Protein AF-A0AAE2D9U2-F1 (afdb_monomer)

Nearest PDB structures (foldseek):
  8xzv-assembly1_B  TM=1.756E-01  e=3.161E+00  Spinacia oleracea
  8ras-assembly1_C  TM=1.850E-01  e=8.971E+00  Sinapis alba

Secondary structure (DSSP, 8-state):
---TTT-HHHHHHHHHHHHSPPPTT-S---HHHHHHHHHHHHHHHHHH-TTS-SS-HHHHHHHHHHHHHHS---HHHHHHHHHHHHHHHHTTSTT-HHHHHHTTPPPPP-PPPPHHHHHHHHHHHHS--SSEEEEEETTTTEEEEEE------

Mean predicted aligned error: 10.54 Å

InterPro domains:
  IPR000718 Peptidase M13 [PS51885] (1-153)
  IPR000718 Peptidase M13 [PTHR11733] (2-88)
  IPR008753 Peptidase M13, N-terminal domain [PF05649] (5-138)
  IPR024079 Metallopeptidase, catalytic domain superfamily [G3DSA:3.40.390.10] (2-29)
  IPR042089 Peptidase M13, domain 2 [G3DSA:1.10.1380.10] (30-137)

Foldseek 3Di:
DDDCVVPVCCVVCVVVCVVDPDDPVDPDDDPVVVVVVVVVVVVCVLLVDPVPDPPDPVSVVVNVVVCVVPPDDPPVVVVVVVLVVCCVQPVVDPPDVPSCVVVVPDNDDDDDDDPCVRQVVCCVVPVDGPFWHWDQDPVVRDTDIGGPPPPPD

Solvent-accessible surface area (backbone atoms only — not comparable to full-atom values): 9669 Å² total; per-residue (Å²): 139,65,55,54,93,83,38,49,63,55,46,75,41,42,66,56,52,71,76,56,68,77,52,98,89,42,96,74,86,49,76,65,53,54,53,49,50,55,52,49,53,54,50,49,52,59,55,69,39,82,83,59,54,90,86,40,69,67,58,41,52,52,28,54,53,51,48,68,72,69,56,86,68,56,72,65,59,52,50,52,52,52,49,51,51,51,41,73,68,46,61,90,47,87,84,52,64,73,56,38,65,75,68,73,51,78,82,76,73,96,65,87,84,55,71,64,76,44,45,49,58,42,27,72,76,68,75,48,46,92,63,35,47,81,42,78,40,78,88,81,70,44,77,48,76,43,74,56,82,79,78,82,124

Radius of gyration: 24.6 Å; Cα contacts (8 Å, |Δi|>4): 73; chains: 1; bounding box: 63×38×59 Å

Structure (mmCIF, N/CA/C/O backbone):
data_AF-A0AAE2D9U2-F1
#
_entry.id   AF-A0AAE2D9U2-F1
#
loop_
_atom_site.group_PDB
_atom_site.id
_atom_site.type_symbol
_atom_site.label_atom_id
_atom_site.label_alt_id
_atom_site.label_comp_id
_atom_site.label_asym_id
_atom_site.label_entity_id
_atom_site.label_seq_id
_atom_site.pdbx_PDB_ins_code
_atom_site.Cartn_x
_atom_site.Cartn_y
_atom_site.Cartn_z
_atom_site.occupancy
_atom_site.B_iso_or_equiv
_atom_site.auth_seq_id
_atom_site.auth_comp_id
_atom_site.auth_asym_id
_atom_site.auth_atom_id
_atom_site.pdbx_PDB_model_num
ATOM 1 N N . ASP A 1 1 ? -29.673 10.176 24.567 1.00 75.31 1 ASP A N 1
ATOM 2 C CA . ASP A 1 1 ? -30.112 8.949 23.885 1.00 75.31 1 ASP A CA 1
ATOM 3 C C . ASP A 1 1 ? -30.732 9.258 22.545 1.00 75.31 1 ASP A C 1
ATOM 5 O O . ASP A 1 1 ? -31.575 10.142 22.453 1.00 75.31 1 ASP A O 1
ATOM 9 N N . ILE A 1 2 ? -30.246 8.564 21.519 1.00 88.94 2 ILE A N 1
ATOM 10 C CA . ILE A 1 2 ? -30.790 8.571 20.158 1.00 88.94 2 ILE A C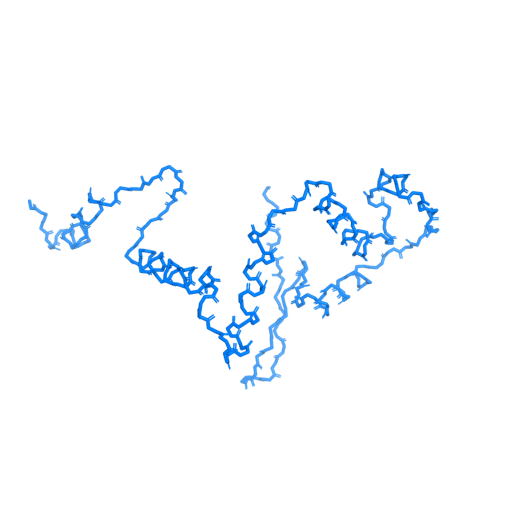A 1
ATOM 11 C C . ILE A 1 2 ? -31.699 7.346 20.053 1.00 88.94 2 ILE A C 1
ATOM 13 O O . ILE A 1 2 ? -31.318 6.273 20.503 1.00 88.94 2 ILE A O 1
ATOM 17 N N . ASP A 1 3 ? -32.904 7.492 19.510 1.00 95.06 3 ASP A N 1
ATOM 18 C CA . ASP A 1 3 ? -33.812 6.359 19.307 1.00 95.06 3 ASP A CA 1
ATOM 19 C C . ASP A 1 3 ? -33.382 5.540 18.079 1.00 95.06 3 ASP A C 1
ATOM 21 O O . ASP A 1 3 ? -33.303 6.069 16.966 1.00 95.06 3 ASP A O 1
ATOM 25 N N . ALA A 1 4 ? -33.153 4.240 18.277 1.00 95.81 4 ALA A N 1
ATOM 26 C CA . ALA A 1 4 ? -32.776 3.293 17.231 1.00 95.81 4 ALA A CA 1
ATOM 27 C C . ALA A 1 4 ? -33.810 3.190 16.095 1.00 95.81 4 ALA A C 1
ATOM 29 O O . ALA A 1 4 ? -33.437 2.873 14.967 1.00 95.81 4 ALA A O 1
ATOM 30 N N . CYS A 1 5 ? -35.092 3.459 16.372 1.00 97.06 5 CYS A N 1
ATOM 31 C CA . CYS A 1 5 ? -36.151 3.446 15.358 1.00 97.06 5 CYS A CA 1
ATOM 32 C C . CYS A 1 5 ? -36.079 4.655 14.414 1.00 97.06 5 CYS A C 1
ATOM 34 O O . CYS A 1 5 ? -36.597 4.584 13.301 1.00 97.06 5 CYS A O 1
ATOM 36 N N . ASN A 1 6 ? -35.440 5.747 14.850 1.00 96.75 6 ASN A N 1
ATOM 37 C CA . ASN A 1 6 ? -35.299 6.981 14.077 1.00 96.75 6 ASN A CA 1
ATOM 38 C C . ASN A 1 6 ? -33.935 7.072 13.380 1.00 96.75 6 ASN A C 1
ATOM 40 O O . ASN A 1 6 ? -33.873 7.477 12.223 1.00 96.75 6 ASN A O 1
ATOM 44 N N . ASP A 1 7 ? -32.851 6.683 14.060 1.00 96.81 7 ASP A N 1
ATOM 45 C CA . ASP A 1 7 ? -31.502 6.646 13.484 1.00 96.81 7 ASP A CA 1
ATOM 46 C C . ASP A 1 7 ? -30.689 5.494 14.088 1.00 96.81 7 ASP A C 1
ATOM 48 O O . ASP A 1 7 ? -29.970 5.635 15.083 1.00 96.81 7 ASP A O 1
ATOM 52 N N . PHE A 1 8 ? -30.815 4.321 13.465 1.00 97.38 8 PHE A N 1
ATOM 53 C CA . PHE A 1 8 ? -30.103 3.121 13.896 1.00 97.38 8 PHE A CA 1
ATOM 54 C C . PHE A 1 8 ? -28.578 3.285 13.823 1.00 97.38 8 PHE A C 1
ATOM 56 O O . PHE A 1 8 ? -27.862 2.741 14.663 1.00 97.38 8 PHE A O 1
ATOM 63 N N . TYR A 1 9 ? -28.069 4.050 12.850 1.00 95.81 9 TYR A N 1
ATOM 64 C CA . TYR A 1 9 ? -26.632 4.252 12.689 1.00 95.81 9 TYR A CA 1
ATOM 65 C C . TYR A 1 9 ? -26.063 5.074 13.843 1.00 95.81 9 TYR A C 1
ATOM 67 O O . TYR A 1 9 ? -25.111 4.641 14.489 1.00 95.81 9 TYR A O 1
ATOM 75 N N . LYS A 1 10 ? -26.663 6.223 14.170 1.00 96.06 10 LYS A N 1
ATOM 76 C CA . LYS A 1 10 ? -26.193 7.039 15.297 1.00 96.06 10 LYS A CA 1
ATOM 77 C C . LYS A 1 10 ? -26.454 6.377 16.648 1.00 96.06 10 LYS A C 1
ATOM 79 O O . LYS A 1 10 ? -25.638 6.550 17.551 1.00 96.06 10 LYS A O 1
ATOM 84 N N . PHE A 1 11 ? -27.512 5.575 16.778 1.00 96.62 11 PHE A N 1
ATOM 85 C CA . PHE A 1 11 ? -27.715 4.729 17.956 1.00 96.62 11 PHE A CA 1
ATOM 86 C C . PHE A 1 11 ? -26.575 3.715 18.148 1.00 96.62 11 PHE A C 1
ATOM 88 O O . PHE A 1 11 ? -26.043 3.595 19.249 1.00 96.62 11 PHE A O 1
ATOM 95 N N . ALA A 1 12 ? -26.178 3.003 17.090 1.00 95.88 12 ALA A N 1
ATOM 96 C CA . ALA A 1 12 ? -25.167 1.949 17.175 1.00 95.88 12 ALA A CA 1
ATOM 97 C C . ALA A 1 12 ? -23.717 2.475 17.173 1.00 95.88 12 ALA A C 1
ATOM 99 O O . ALA A 1 12 ? -22.854 1.906 17.841 1.00 95.88 12 ALA A O 1
ATOM 100 N N . CYS A 1 13 ? -23.433 3.541 16.421 1.00 95.00 13 CYS A N 1
ATOM 101 C CA . CYS A 1 13 ? -22.073 3.998 16.110 1.00 95.00 13 CYS A CA 1
ATOM 102 C C . CYS A 1 13 ? -21.753 5.409 16.619 1.00 95.00 13 CYS A C 1
ATOM 104 O O . CYS A 1 13 ? -20.580 5.778 16.644 1.00 95.00 13 CYS A O 1
ATOM 106 N N . GLY A 1 14 ? -22.747 6.198 17.039 1.00 93.88 14 GLY A N 1
ATOM 107 C CA . GLY A 1 14 ? -22.547 7.615 17.368 1.00 93.88 14 GLY A CA 1
ATOM 108 C C . GLY A 1 14 ? -21.543 7.849 18.500 1.00 93.88 14 GLY A C 1
ATOM 109 O O . GLY A 1 14 ? -20.766 8.800 18.459 1.00 93.88 14 GLY A O 1
ATOM 110 N N . GLU A 1 15 ? -21.492 6.949 19.484 1.00 94.25 15 GLU A N 1
ATOM 111 C CA . GLU A 1 15 ? -20.481 7.017 20.545 1.00 94.25 15 GLU A CA 1
ATOM 112 C C . GLU A 1 15 ? -19.076 6.683 20.022 1.00 94.25 15 GLU A C 1
ATOM 114 O O . GLU A 1 15 ? -18.107 7.326 20.420 1.00 94.25 15 GLU A O 1
ATOM 119 N N . TRP A 1 16 ? -18.950 5.727 19.097 1.00 94.25 16 TRP A N 1
ATOM 120 C CA . TRP A 1 16 ? -17.658 5.398 18.496 1.00 94.25 16 TRP A CA 1
ATOM 121 C C . TRP A 1 16 ? -17.114 6.578 17.685 1.00 94.25 16 TRP A C 1
ATOM 123 O O . TRP A 1 16 ? -15.955 6.933 17.866 1.00 94.25 16 TRP A O 1
ATOM 133 N N . GLU A 1 17 ? -17.940 7.247 16.877 1.00 92.69 17 GLU A N 1
ATOM 134 C CA . GLU A 1 17 ? -17.524 8.458 16.148 1.00 92.69 17 GLU A CA 1
ATOM 135 C C . GLU A 1 17 ? -17.028 9.555 17.102 1.00 92.69 17 GLU A C 1
ATOM 137 O O . GLU A 1 17 ? -16.008 10.193 16.852 1.00 92.69 17 GLU A O 1
ATOM 142 N N . ARG A 1 18 ? -17.718 9.752 18.233 1.00 92.50 18 ARG A N 1
ATOM 143 C CA . ARG A 1 18 ? -17.347 10.762 19.233 1.00 92.50 18 ARG A CA 1
ATOM 144 C C . ARG A 1 18 ? -16.005 10.461 19.909 1.00 92.50 18 ARG A C 1
ATOM 146 O O . ARG A 1 18 ? -15.293 11.386 20.291 1.00 92.50 18 ARG A O 1
ATOM 153 N N . GLN A 1 19 ? -15.684 9.183 20.094 1.00 94.31 19 GLN A N 1
ATOM 154 C CA . GLN A 1 19 ? -14.440 8.722 20.722 1.00 94.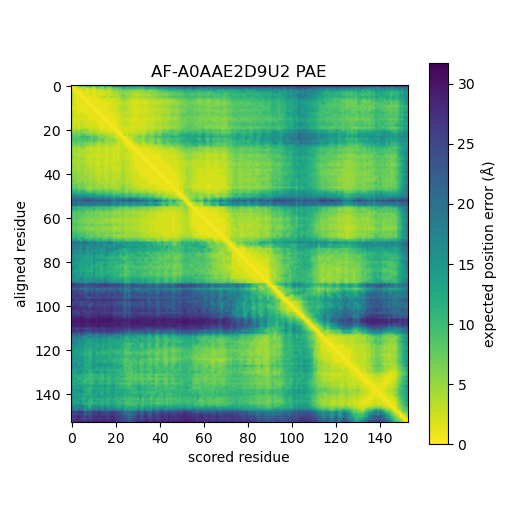31 19 GLN A CA 1
ATOM 155 C C . GLN A 1 19 ? -13.278 8.594 19.730 1.00 94.31 19 GLN A C 1
ATOM 157 O O . GLN A 1 19 ? -12.127 8.518 20.151 1.00 94.31 19 GLN A O 1
ATOM 162 N N . ASN A 1 20 ? -13.565 8.574 18.427 1.00 92.56 20 ASN A N 1
ATOM 163 C CA . ASN A 1 20 ? -12.583 8.384 17.363 1.00 92.56 20 ASN A CA 1
ATOM 164 C C . ASN A 1 20 ? -12.686 9.522 16.330 1.00 92.56 20 ASN A C 1
ATOM 166 O O . ASN A 1 20 ? -13.051 9.271 15.179 1.00 92.56 20 ASN A O 1
ATOM 170 N N . PRO A 1 21 ? -12.406 10.779 16.725 1.00 91.38 21 PRO A N 1
ATOM 171 C CA . PRO A 1 21 ? -12.416 11.899 15.792 1.00 91.38 21 PRO A CA 1
ATOM 172 C C . PRO A 1 21 ? -11.355 11.707 14.698 1.00 91.38 21 PRO A C 1
ATOM 174 O O . PRO A 1 21 ? -10.246 11.246 14.977 1.00 91.38 21 PRO A O 1
ATOM 177 N N . LEU A 1 22 ? -11.689 12.086 13.461 1.00 91.44 22 LEU A N 1
ATOM 178 C CA . LEU A 1 22 ? -10.735 12.094 12.350 1.00 91.44 22 LEU A CA 1
ATOM 179 C C . LEU A 1 22 ? -9.609 13.093 12.635 1.00 91.44 22 LEU A C 1
ATOM 181 O O . LEU A 1 22 ? -9.869 14.213 13.079 1.00 91.44 22 LEU A O 1
ATOM 185 N N . SER A 1 23 ? -8.368 12.684 12.380 1.00 87.12 23 SER A N 1
ATOM 186 C CA . SER A 1 23 ? -7.228 13.599 12.357 1.00 87.12 23 SER A CA 1
ATOM 187 C C . SER A 1 23 ? -7.146 14.316 11.008 1.00 87.12 23 SER A C 1
ATOM 189 O O . SER A 1 23 ? -7.690 13.841 10.014 1.00 87.12 23 SER A O 1
ATOM 191 N N . ASP A 1 24 ? -6.397 15.419 10.948 1.00 88.19 24 ASP A N 1
ATOM 192 C CA . ASP A 1 24 ? -6.172 16.169 9.700 1.00 88.19 24 ASP A CA 1
ATOM 193 C C . ASP A 1 24 ? -5.479 15.333 8.602 1.00 88.19 24 ASP A C 1
ATOM 195 O O . ASP A 1 24 ? -5.518 15.684 7.425 1.00 88.19 24 ASP A O 1
ATOM 199 N N . GLU A 1 25 ? -4.840 14.223 8.979 1.00 87.31 25 GLU A N 1
ATOM 200 C CA . GLU A 1 25 ? -4.131 13.314 8.072 1.00 87.31 25 GLU A CA 1
ATOM 201 C C . GLU A 1 25 ? -5.027 12.198 7.508 1.00 87.31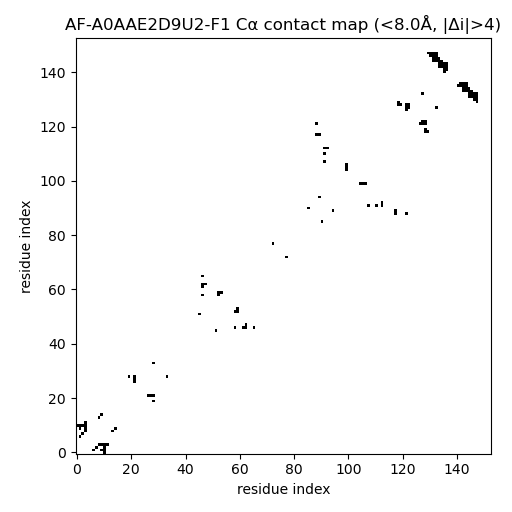 25 GLU A C 1
ATOM 203 O O . GLU A 1 25 ? -4.594 11.456 6.625 1.00 87.31 25 GLU A O 1
ATOM 208 N N . MET A 1 26 ? -6.254 12.041 8.018 1.00 85.44 26 MET A N 1
ATOM 209 C CA . MET A 1 26 ? -7.146 10.932 7.675 1.00 85.44 26 MET A CA 1
ATOM 210 C C . MET A 1 26 ? -8.461 11.428 7.076 1.00 85.44 26 MET A C 1
ATOM 212 O O . MET A 1 26 ? -9.253 12.098 7.731 1.00 85.44 26 MET A O 1
ATOM 216 N N . GLU A 1 27 ? -8.745 11.015 5.840 1.00 88.44 27 GLU A N 1
ATOM 217 C CA . GLU A 1 27 ? -10.007 11.347 5.162 1.00 88.44 27 GLU A CA 1
ATOM 218 C C . GLU A 1 27 ? -11.203 10.538 5.693 1.00 88.44 27 GLU A C 1
ATOM 220 O O . GLU A 1 27 ? -12.346 10.988 5.630 1.00 88.44 27 GLU A O 1
ATOM 225 N N . SER A 1 28 ? -10.960 9.333 6.218 1.00 90.62 28 SER A N 1
ATOM 226 C CA . SER A 1 28 ? -11.986 8.482 6.821 1.00 90.62 28 SER A CA 1
ATOM 227 C C . SER A 1 28 ? -11.371 7.514 7.828 1.00 90.62 28 SER A C 1
ATOM 229 O O . SER A 1 28 ? -10.186 7.192 7.741 1.00 90.62 28 SER A O 1
ATOM 231 N N . LEU A 1 29 ? -12.186 7.055 8.778 1.00 91.31 29 LEU A N 1
ATOM 232 C CA . LEU A 1 29 ? -11.799 6.066 9.773 1.00 91.31 29 LEU A CA 1
ATOM 233 C C . LEU A 1 29 ? -12.992 5.164 10.061 1.00 91.31 29 LEU A C 1
ATOM 235 O O . LEU A 1 29 ? -14.076 5.625 10.418 1.00 91.31 29 LEU A O 1
ATOM 239 N N . THR A 1 30 ? -12.771 3.865 9.937 1.00 91.81 30 THR A N 1
ATOM 240 C CA . THR A 1 30 ? -13.725 2.817 10.282 1.00 91.81 30 THR A CA 1
ATOM 241 C C . THR A 1 30 ? -13.112 1.859 11.299 1.00 91.81 30 THR A C 1
ATOM 243 O O . THR A 1 30 ? -11.903 1.836 11.537 1.00 91.81 30 THR A O 1
ATOM 246 N N . THR A 1 31 ? -13.937 0.992 11.884 1.00 92.12 31 THR A N 1
ATOM 247 C CA . THR A 1 31 ? -13.438 -0.091 12.743 1.00 92.12 31 THR A CA 1
ATOM 248 C C . THR A 1 31 ? -12.518 -1.056 11.981 1.00 92.12 31 THR A C 1
ATOM 250 O O . THR A 1 31 ? -11.589 -1.606 12.569 1.00 92.12 31 THR A O 1
ATOM 253 N N . LEU A 1 32 ? -12.736 -1.253 10.673 1.00 94.25 32 LEU A N 1
ATOM 254 C CA . LEU A 1 32 ? -11.864 -2.093 9.846 1.00 94.25 32 LEU A CA 1
ATOM 255 C C . LEU A 1 32 ? -10.488 -1.454 9.651 1.00 94.25 32 LEU A C 1
ATOM 257 O O . LEU A 1 32 ? -9.487 -2.166 9.706 1.00 94.25 32 LEU A O 1
ATOM 261 N N . ASP A 1 33 ? -10.426 -0.129 9.513 1.00 92.88 33 ASP A N 1
ATOM 262 C CA . ASP A 1 33 ? -9.154 0.593 9.425 1.00 92.88 33 ASP A CA 1
ATOM 263 C C . ASP A 1 33 ? -8.351 0.442 10.719 1.00 92.88 33 ASP A C 1
ATOM 265 O O . ASP A 1 33 ? -7.168 0.116 10.672 1.00 92.88 33 ASP A O 1
ATOM 269 N N . GLN A 1 34 ? -8.998 0.560 11.885 1.00 92.06 34 GLN A N 1
ATOM 270 C CA . GLN A 1 34 ? -8.340 0.329 13.179 1.00 92.06 34 GLN A CA 1
ATOM 271 C C . GLN A 1 34 ? -7.780 -1.094 13.300 1.00 92.06 34 GLN A C 1
ATOM 273 O O . GLN A 1 34 ? -6.656 -1.294 13.765 1.00 92.06 34 GLN A O 1
ATOM 278 N N . ILE A 1 35 ? -8.538 -2.098 12.850 1.00 95.44 35 ILE A N 1
ATOM 279 C CA . ILE A 1 35 ? -8.066 -3.487 12.810 1.00 95.44 35 ILE A CA 1
ATOM 280 C C . ILE A 1 35 ? -6.854 -3.606 11.878 1.00 95.44 35 ILE A C 1
ATOM 282 O O . ILE A 1 35 ? -5.850 -4.209 12.259 1.00 95.44 35 ILE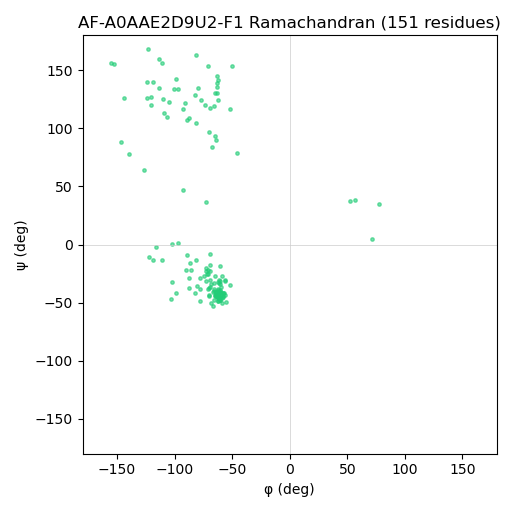 A O 1
ATOM 286 N N . GLN A 1 36 ? -6.912 -3.005 10.689 1.00 95.62 36 GLN A N 1
ATOM 287 C CA . GLN A 1 36 ? -5.811 -3.021 9.729 1.00 95.62 36 GLN A CA 1
ATOM 288 C C . GLN A 1 36 ? -4.555 -2.338 10.286 1.00 95.62 36 GLN A C 1
ATOM 290 O O . GLN A 1 36 ? -3.456 -2.862 10.113 1.00 95.62 36 GLN A O 1
ATOM 295 N N . MET A 1 37 ? -4.700 -1.212 10.990 1.00 93.50 37 MET A N 1
ATOM 296 C CA . MET A 1 37 ? -3.596 -0.519 11.661 1.00 93.50 37 MET A CA 1
ATOM 297 C C . MET A 1 37 ? -2.932 -1.420 12.705 1.00 93.50 37 MET A C 1
ATOM 299 O O . MET A 1 37 ? -1.718 -1.604 12.663 1.00 93.50 37 MET A O 1
ATOM 303 N N . ASN A 1 38 ? -3.719 -2.073 13.564 1.00 95.88 38 ASN A N 1
ATOM 304 C CA . ASN A 1 38 ? -3.199 -2.999 14.576 1.00 95.88 38 ASN A CA 1
ATOM 305 C C . ASN A 1 38 ? -2.469 -4.201 13.952 1.00 95.88 38 ASN A C 1
ATOM 307 O O . ASN A 1 38 ? -1.411 -4.619 14.429 1.00 95.88 38 ASN A O 1
ATOM 311 N N . ILE A 1 39 ? -3.012 -4.754 12.863 1.00 97.31 39 ILE A N 1
ATOM 312 C CA . ILE A 1 39 ? -2.376 -5.837 12.102 1.00 97.31 39 ILE A CA 1
ATOM 313 C C . ILE A 1 39 ? -1.052 -5.359 11.492 1.00 97.31 39 ILE A C 1
ATOM 315 O O . ILE A 1 39 ? -0.037 -6.052 11.592 1.00 97.31 39 ILE A O 1
ATOM 319 N N . ASN A 1 40 ? -1.039 -4.167 10.894 1.00 95.88 40 ASN A N 1
ATOM 320 C CA . ASN A 1 40 ? 0.165 -3.578 10.315 1.00 95.88 40 ASN A CA 1
ATOM 321 C C . ASN A 1 40 ? 1.241 -3.365 11.383 1.00 95.88 40 ASN A C 1
ATOM 323 O O . ASN A 1 40 ? 2.384 -3.761 11.170 1.00 95.88 40 ASN A O 1
ATOM 327 N N . GLU A 1 41 ? 0.892 -2.815 12.547 1.00 96.12 41 GLU A N 1
ATOM 328 C CA . GLU A 1 41 ? 1.827 -2.651 13.665 1.00 96.12 41 GLU A CA 1
ATOM 329 C C . GLU A 1 41 ? 2.430 -3.981 14.121 1.00 96.12 41 GLU A C 1
ATOM 331 O O . GLU A 1 41 ? 3.630 -4.067 14.394 1.00 96.12 41 GLU A O 1
ATOM 336 N N . TYR A 1 42 ? 1.613 -5.032 14.193 1.00 95.06 42 TYR A N 1
ATOM 337 C CA . TYR A 1 42 ? 2.085 -6.367 14.538 1.00 95.06 42 TYR A CA 1
ATOM 338 C C . TYR A 1 42 ? 3.103 -6.893 13.515 1.00 95.06 42 TYR A C 1
ATOM 340 O O . TYR A 1 42 ? 4.186 -7.342 13.896 1.00 95.06 42 TYR A O 1
ATOM 348 N N . PHE A 1 43 ? 2.813 -6.774 12.216 1.00 93.69 43 PHE A N 1
ATOM 349 C CA . PHE A 1 43 ? 3.760 -7.170 11.172 1.00 93.69 43 PHE A CA 1
ATOM 350 C C . PHE A 1 43 ? 5.032 -6.323 11.179 1.00 93.69 43 PHE A C 1
ATOM 352 O O . PHE A 1 43 ? 6.124 -6.872 11.046 1.00 93.69 43 PHE A O 1
ATOM 359 N N . LEU A 1 44 ? 4.924 -5.009 11.388 1.00 93.69 44 LEU A N 1
ATOM 360 C CA . LEU A 1 44 ? 6.081 -4.118 11.477 1.00 93.69 44 LEU A CA 1
ATOM 361 C C . LEU A 1 44 ? 7.010 -4.508 12.630 1.00 93.69 44 LEU A C 1
ATOM 363 O O . LEU A 1 44 ? 8.230 -4.493 12.449 1.00 93.69 44 LEU A O 1
ATOM 367 N N . LYS A 1 45 ? 6.461 -4.920 13.781 1.00 92.50 45 LYS A N 1
ATOM 368 C CA . LYS A 1 45 ? 7.249 -5.449 14.908 1.00 92.50 45 LYS A CA 1
ATOM 369 C C . LYS A 1 45 ? 8.028 -6.702 14.505 1.00 92.50 45 LYS A C 1
ATOM 371 O O . LYS A 1 45 ? 9.228 -6.767 14.746 1.00 92.50 45 LYS A O 1
ATOM 376 N N . ILE A 1 46 ? 7.386 -7.652 13.823 1.00 92.19 46 ILE A N 1
ATOM 377 C CA . ILE A 1 46 ? 8.046 -8.880 13.342 1.00 92.19 46 ILE A CA 1
ATOM 378 C C . ILE A 1 46 ? 9.138 -8.568 12.309 1.00 92.19 46 ILE A C 1
ATOM 380 O O . ILE A 1 46 ? 10.218 -9.162 12.340 1.00 92.19 46 ILE A O 1
ATOM 384 N N . LEU A 1 47 ? 8.864 -7.658 11.371 1.00 92.81 47 LEU A N 1
ATOM 385 C CA . LEU A 1 47 ? 9.784 -7.322 10.282 1.00 92.81 47 LEU A CA 1
ATOM 386 C C . LEU A 1 47 ? 10.994 -6.506 10.759 1.00 92.81 47 LEU A C 1
ATOM 388 O O . LEU A 1 47 ? 12.076 -6.644 10.189 1.00 92.81 47 LEU A O 1
ATOM 392 N N . SER A 1 48 ? 10.820 -5.685 11.797 1.00 89.38 48 SER A N 1
ATOM 393 C CA . SER A 1 48 ? 11.878 -4.822 12.344 1.00 89.38 48 SER A CA 1
ATOM 394 C C . SER A 1 48 ? 12.771 -5.528 13.367 1.00 89.38 48 SER A C 1
ATOM 396 O O . SER A 1 48 ? 13.892 -5.085 13.600 1.00 89.38 48 SER A O 1
ATOM 398 N N . ASP A 1 49 ? 12.295 -6.609 13.985 1.00 87.75 49 ASP A N 1
ATOM 399 C CA . ASP A 1 49 ? 13.041 -7.343 15.005 1.00 87.75 49 ASP A CA 1
ATOM 400 C C . ASP A 1 49 ? 13.946 -8.419 14.380 1.00 87.75 49 ASP A C 1
ATOM 402 O O . ASP A 1 49 ? 13.484 -9.457 13.900 1.00 87.75 49 ASP A O 1
ATOM 406 N N . ASP A 1 50 ? 15.260 -8.191 14.422 1.00 80.19 50 ASP A N 1
ATOM 407 C CA . ASP A 1 50 ? 16.291 -9.087 13.883 1.00 80.19 50 ASP A CA 1
ATOM 408 C C . ASP A 1 50 ? 16.459 -10.414 14.650 1.00 80.19 50 ASP A C 1
ATOM 410 O O . ASP A 1 50 ? 17.161 -11.307 14.173 1.00 80.19 50 ASP A O 1
ATOM 414 N N . SER A 1 51 ? 15.808 -10.584 15.806 1.00 80.38 51 SER A N 1
ATOM 415 C CA . SER A 1 51 ? 15.841 -11.833 16.579 1.00 80.38 51 SER A CA 1
ATOM 416 C C . SER A 1 51 ? 14.926 -12.926 16.011 1.00 80.38 51 SER A C 1
ATOM 418 O O . SER A 1 51 ? 15.236 -14.115 16.129 1.00 80.38 51 SER A O 1
ATOM 420 N N . TYR A 1 52 ? 13.836 -12.545 15.337 1.00 68.62 52 TYR A N 1
ATOM 421 C CA . TYR A 1 52 ? 12.986 -13.479 14.597 1.00 68.62 52 TYR A CA 1
ATOM 422 C C . TYR A 1 52 ? 13.709 -13.975 13.333 1.00 68.62 52 TYR A C 1
ATOM 424 O O . TYR A 1 52 ? 14.507 -13.245 12.754 1.00 68.62 52 TYR A O 1
ATOM 432 N N . SER A 1 53 ? 13.361 -15.168 12.836 1.00 64.94 53 SER A N 1
ATOM 433 C CA . SER A 1 53 ? 13.688 -15.650 11.477 1.00 64.94 53 SER A CA 1
ATOM 434 C C . SER A 1 53 ? 15.111 -16.155 11.183 1.00 64.94 53 SER A C 1
ATOM 436 O O . SER A 1 53 ? 15.575 -16.004 10.050 1.00 64.94 53 SER A O 1
ATOM 438 N N . LYS A 1 54 ? 15.809 -16.809 12.121 1.00 65.94 54 LYS A N 1
ATOM 439 C CA . LYS A 1 54 ? 17.048 -17.529 11.745 1.00 65.94 54 LYS A CA 1
ATOM 440 C C . LYS A 1 54 ? 16.791 -18.672 10.748 1.00 65.94 54 LYS A C 1
ATOM 442 O O . LYS A 1 54 ? 17.601 -18.851 9.844 1.00 65.94 54 LYS A O 1
ATOM 447 N N . ASP A 1 55 ? 15.626 -19.323 10.827 1.00 77.56 55 ASP A N 1
ATOM 448 C CA . ASP A 1 55 ? 15.353 -20.563 10.079 1.00 77.56 55 ASP A CA 1
ATOM 449 C C . ASP A 1 55 ? 14.214 -20.470 9.033 1.00 77.56 55 ASP A C 1
ATOM 451 O O . ASP A 1 55 ? 13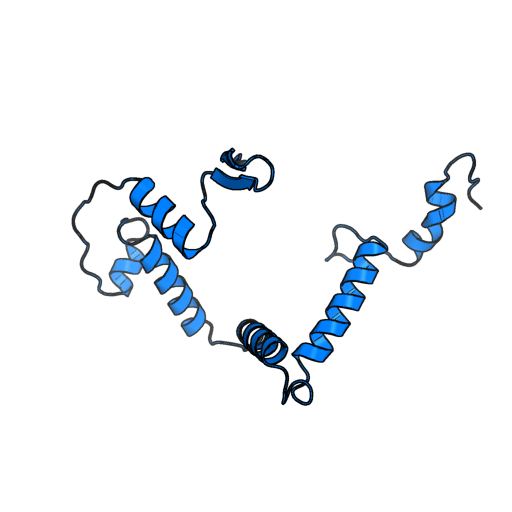.967 -21.436 8.313 1.00 77.56 55 ASP A O 1
ATOM 455 N N . ASP A 1 56 ? 13.534 -19.320 8.893 1.00 89.62 56 ASP A N 1
ATOM 456 C CA . ASP A 1 56 ? 12.443 -19.119 7.916 1.00 89.62 56 ASP A CA 1
ATOM 457 C C . ASP A 1 56 ? 12.897 -18.238 6.737 1.00 89.62 56 ASP A C 1
ATOM 459 O O . ASP A 1 56 ? 13.092 -17.026 6.872 1.00 89.62 56 ASP A O 1
ATOM 463 N N . ARG A 1 57 ? 13.045 -18.854 5.555 1.00 91.44 57 ARG A N 1
ATOM 464 C CA . ARG A 1 57 ? 13.517 -18.179 4.332 1.00 91.44 57 ARG A CA 1
ATOM 465 C C . ARG A 1 57 ? 12.517 -17.161 3.782 1.00 91.44 57 ARG A C 1
ATOM 467 O O . ARG A 1 57 ? 12.931 -16.156 3.206 1.00 91.44 57 ARG A O 1
ATOM 474 N N . GLN A 1 58 ? 11.220 -17.413 3.921 1.00 92.50 58 GLN A N 1
ATOM 475 C CA . GLN A 1 58 ? 10.171 -16.521 3.433 1.00 92.50 5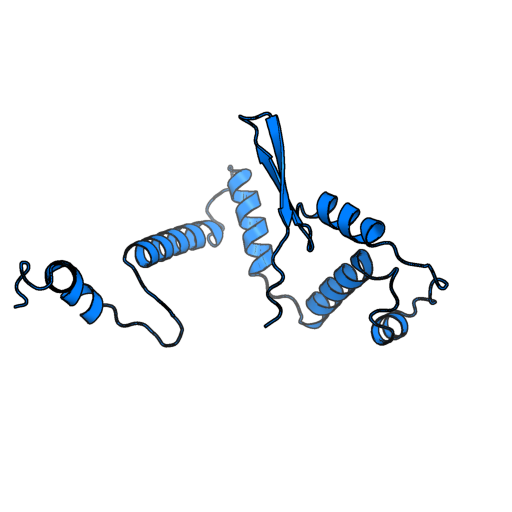8 GLN A CA 1
ATOM 476 C C . GLN A 1 58 ? 10.137 -15.246 4.274 1.00 92.50 58 GLN A C 1
ATOM 478 O O . GLN A 1 58 ? 10.112 -14.141 3.729 1.00 92.50 58 GLN A O 1
ATOM 483 N N . LEU A 1 59 ? 10.229 -15.393 5.596 1.00 90.81 59 LEU A N 1
ATOM 484 C CA . LEU A 1 59 ? 10.297 -14.262 6.510 1.00 90.81 59 LEU A CA 1
ATOM 485 C C . LEU A 1 59 ? 11.594 -13.462 6.325 1.00 90.81 59 LEU A C 1
ATOM 487 O O . LEU A 1 59 ? 11.556 -12.233 6.324 1.00 90.81 59 LEU A O 1
ATOM 491 N N . GLN A 1 60 ? 12.729 -14.124 6.077 1.00 91.06 60 GLN A N 1
ATOM 492 C CA . GLN A 1 60 ? 13.977 -13.438 5.718 1.00 91.06 60 GLN A CA 1
ATOM 493 C C . GLN A 1 60 ? 13.829 -12.589 4.449 1.00 91.06 60 GLN A C 1
ATOM 495 O O . GLN A 1 60 ? 14.244 -11.430 4.438 1.00 91.06 60 GLN A O 1
ATOM 500 N N . ALA A 1 61 ? 13.208 -13.126 3.394 1.00 92.88 61 ALA A N 1
ATOM 501 C CA . ALA A 1 61 ? 12.971 -12.377 2.161 1.00 92.88 61 ALA A CA 1
ATOM 502 C C . ALA A 1 61 ? 12.072 -11.151 2.398 1.00 92.88 61 ALA A C 1
ATOM 504 O O . ALA A 1 61 ? 12.398 -10.053 1.943 1.00 92.88 61 ALA A O 1
ATOM 505 N N . ALA A 1 62 ? 10.989 -11.308 3.168 1.00 93.25 62 ALA A N 1
ATOM 506 C CA . ALA A 1 62 ? 10.107 -10.203 3.541 1.00 93.25 62 ALA A CA 1
ATOM 507 C C . ALA A 1 62 ? 10.846 -9.115 4.343 1.00 93.25 62 ALA A C 1
ATOM 509 O O . ALA A 1 62 ? 10.674 -7.927 4.076 1.00 93.25 62 ALA A O 1
ATOM 510 N N . LYS A 1 63 ? 11.729 -9.503 5.271 1.00 91.94 63 LYS A N 1
ATOM 511 C CA . LYS A 1 63 ? 12.571 -8.569 6.034 1.00 91.94 63 LYS A CA 1
ATOM 512 C C . LYS A 1 63 ? 13.570 -7.819 5.164 1.00 91.94 63 LYS A C 1
ATOM 514 O O . LYS A 1 63 ? 13.735 -6.613 5.329 1.00 91.94 63 LYS A O 1
ATOM 519 N N . VAL A 1 64 ? 14.236 -8.506 4.235 1.00 91.25 64 VAL A N 1
ATOM 520 C CA . VAL A 1 64 ? 15.147 -7.860 3.276 1.00 91.25 64 VAL A CA 1
ATOM 521 C C . VAL A 1 64 ? 14.387 -6.833 2.438 1.00 91.25 64 VAL A C 1
ATOM 523 O O . VAL A 1 64 ? 14.865 -5.712 2.266 1.00 91.25 64 VAL A O 1
ATOM 526 N N . PHE A 1 65 ? 13.186 -7.184 1.973 1.00 92.50 65 PHE A N 1
ATOM 527 C CA . PHE A 1 65 ? 12.324 -6.259 1.244 1.00 92.50 65 PHE A CA 1
ATOM 528 C C . PHE A 1 65 ? 11.923 -5.051 2.103 1.00 92.50 65 PHE A C 1
ATOM 530 O O . PHE A 1 65 ? 12.121 -3.916 1.677 1.00 92.50 65 PHE A O 1
ATOM 537 N N . TYR A 1 66 ? 11.466 -5.270 3.339 1.00 92.50 66 TYR A N 1
ATOM 538 C CA . TYR A 1 66 ? 11.139 -4.197 4.283 1.00 92.50 66 TYR A CA 1
ATOM 539 C C . TYR A 1 66 ? 12.320 -3.240 4.508 1.00 92.50 66 TYR A C 1
ATOM 541 O O . TYR A 1 66 ? 12.186 -2.032 4.309 1.00 92.50 66 TYR A O 1
ATOM 549 N N . LYS A 1 67 ? 13.514 -3.778 4.798 1.00 90.56 67 LYS A N 1
ATOM 550 C CA . LYS A 1 67 ? 14.744 -2.985 4.968 1.00 90.56 67 LYS A CA 1
ATOM 551 C C . LYS A 1 67 ? 15.118 -2.204 3.709 1.00 90.56 67 LYS A C 1
ATOM 553 O O . LYS A 1 67 ? 15.686 -1.121 3.807 1.00 90.56 67 LYS A O 1
ATOM 558 N N . SER A 1 68 ? 14.797 -2.717 2.521 1.00 88.81 68 SER A N 1
ATOM 559 C CA . SER A 1 68 ? 15.043 -1.996 1.267 1.00 88.81 68 SER A CA 1
ATOM 560 C C . SER A 1 68 ? 14.222 -0.705 1.144 1.00 88.81 68 SER A C 1
ATOM 562 O O . SER A 1 68 ? 14.695 0.233 0.500 1.00 88.81 68 SER A O 1
ATOM 564 N N . CYS A 1 69 ? 13.053 -0.646 1.798 1.00 88.88 69 CYS A N 1
ATOM 565 C CA . CYS A 1 69 ? 12.169 0.518 1.845 1.00 88.88 69 CYS A CA 1
ATOM 566 C C . CYS A 1 69 ? 12.527 1.488 2.980 1.00 88.88 69 CYS A C 1
ATOM 568 O O . CYS A 1 69 ? 12.420 2.697 2.798 1.00 88.88 69 CYS A O 1
ATOM 570 N N . THR A 1 70 ? 12.939 0.977 4.146 1.00 88.31 70 THR A N 1
ATOM 571 C CA . THR A 1 70 ? 13.198 1.809 5.335 1.00 88.31 70 THR A CA 1
ATOM 572 C C . THR A 1 70 ? 14.633 2.307 5.446 1.00 88.31 70 THR A C 1
ATOM 574 O O . THR A 1 70 ? 14.881 3.296 6.134 1.00 88.31 70 THR A O 1
ATOM 577 N N . ASN A 1 71 ? 15.598 1.642 4.802 1.00 85.88 71 ASN A N 1
ATOM 578 C CA . ASN A 1 71 ? 16.983 2.097 4.821 1.00 85.88 71 ASN A CA 1
ATOM 579 C C . ASN A 1 71 ? 17.103 3.430 4.083 1.00 85.88 71 ASN A C 1
ATOM 581 O O . ASN A 1 71 ? 16.851 3.521 2.878 1.00 85.88 71 ASN A O 1
ATOM 585 N N . SER A 1 72 ? 17.548 4.456 4.806 1.00 77.62 72 SER A N 1
ATOM 586 C CA . SER A 1 72 ? 17.822 5.757 4.221 1.00 77.62 72 SER A CA 1
ATOM 587 C C . SER A 1 72 ? 18.956 5.643 3.202 1.00 77.62 72 SER A C 1
ATOM 589 O O . SER A 1 72 ? 20.015 5.067 3.448 1.00 77.62 72 SER A O 1
ATOM 591 N N . ARG A 1 73 ? 18.714 6.194 2.016 1.00 78.06 73 ARG A N 1
ATOM 592 C CA . ARG A 1 73 ? 19.720 6.381 0.969 1.00 78.06 73 ARG A CA 1
ATOM 593 C C . ARG A 1 73 ? 19.980 7.868 0.82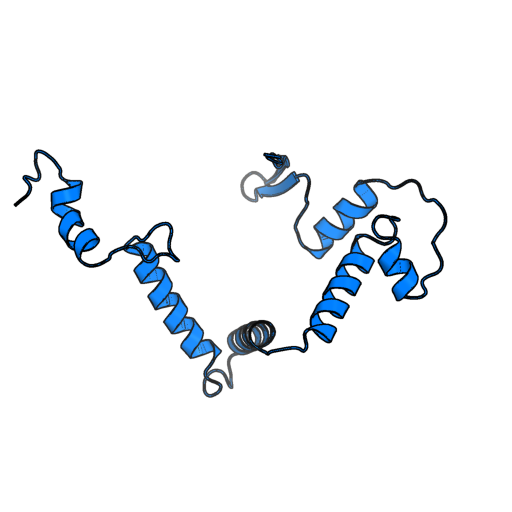6 1.00 78.06 73 ARG A C 1
ATOM 595 O O . ARG A 1 73 ? 19.110 8.683 1.141 1.00 78.06 73 ARG A O 1
ATOM 602 N N . SER A 1 74 ? 21.147 8.249 0.317 1.00 82.69 74 SER A N 1
ATOM 603 C CA . SER A 1 74 ? 21.356 9.661 0.003 1.00 82.69 74 SER A CA 1
ATOM 604 C C . SER A 1 74 ? 20.376 10.098 -1.095 1.00 82.69 74 SER A C 1
ATOM 606 O O . SER A 1 74 ? 20.065 9.337 -2.019 1.00 82.69 74 SER A O 1
ATOM 608 N N . LEU A 1 75 ? 19.902 11.349 -1.034 1.00 81.75 75 LEU A N 1
ATOM 609 C CA . LEU A 1 75 ? 19.038 11.921 -2.078 1.00 81.75 75 LEU A CA 1
ATOM 610 C C . LEU A 1 75 ? 19.655 11.758 -3.476 1.00 81.75 75 LEU A C 1
ATOM 612 O O . LEU A 1 75 ? 18.942 11.536 -4.454 1.00 81.75 75 LEU A O 1
ATOM 616 N N . ASN A 1 76 ? 20.986 11.834 -3.574 1.00 83.44 76 ASN A N 1
ATOM 617 C CA . ASN A 1 76 ? 21.689 11.700 -4.842 1.00 83.44 76 ASN A CA 1
ATOM 618 C C . ASN A 1 76 ? 21.644 10.266 -5.394 1.00 83.44 76 ASN A C 1
ATOM 620 O O . ASN A 1 76 ? 21.380 10.093 -6.581 1.00 83.44 76 ASN A O 1
ATOM 624 N N . GLU A 1 77 ? 21.842 9.244 -4.556 1.00 83.94 77 GLU A N 1
ATOM 625 C CA . GLU A 1 77 ? 21.732 7.836 -4.969 1.00 83.94 77 GLU A CA 1
ATOM 626 C C . GLU A 1 77 ? 20.311 7.483 -5.406 1.00 83.94 77 GLU A C 1
ATOM 628 O O . GLU A 1 77 ? 20.130 6.870 -6.460 1.00 83.94 77 GLU A O 1
ATOM 633 N N . MET A 1 78 ? 19.299 7.917 -4.645 1.00 83.19 78 MET A N 1
ATOM 634 C CA . MET A 1 78 ? 17.897 7.717 -5.023 1.00 83.19 78 MET A CA 1
ATOM 635 C C . MET A 1 78 ? 17.607 8.365 -6.373 1.00 83.19 78 MET A C 1
ATOM 637 O O . MET A 1 78 ? 17.132 7.702 -7.293 1.00 83.19 78 MET A O 1
ATOM 641 N N . ARG A 1 79 ? 17.979 9.635 -6.538 1.00 83.00 79 ARG A N 1
ATOM 642 C CA . ARG A 1 79 ? 17.777 10.372 -7.785 1.00 83.00 79 ARG A CA 1
ATOM 643 C C . ARG A 1 79 ? 18.459 9.697 -8.981 1.00 83.00 79 ARG A C 1
ATOM 645 O O . ARG A 1 79 ? 17.844 9.571 -10.034 1.00 83.00 79 ARG A O 1
ATOM 652 N N . LEU A 1 80 ? 19.700 9.230 -8.826 1.00 83.38 80 LEU A N 1
ATOM 653 C CA . LEU A 1 80 ? 20.404 8.482 -9.874 1.00 83.38 80 LEU A CA 1
ATOM 654 C C . LEU A 1 80 ? 19.698 7.163 -10.216 1.00 83.38 80 LEU A C 1
ATOM 656 O O . LEU A 1 80 ? 19.615 6.812 -11.391 1.00 83.38 80 LEU A O 1
ATOM 660 N N . SER A 1 81 ? 19.170 6.446 -9.219 1.00 83.12 81 SER A N 1
ATOM 661 C CA . SER A 1 81 ? 18.408 5.215 -9.456 1.00 83.12 81 SER A CA 1
ATOM 662 C C . SER A 1 81 ? 17.112 5.474 -10.235 1.00 83.12 81 SER A C 1
ATOM 664 O O . SER A 1 81 ? 16.862 4.790 -11.226 1.00 83.12 81 SER A O 1
ATOM 666 N N . TYR A 1 82 ? 16.363 6.526 -9.885 1.00 82.56 82 TYR A N 1
ATOM 667 C CA . TYR A 1 82 ? 15.175 6.946 -10.630 1.00 82.56 82 TYR A CA 1
ATOM 668 C C . TYR A 1 82 ? 15.519 7.366 -12.057 1.00 82.56 82 TYR A C 1
ATOM 670 O O . TYR A 1 82 ? 14.863 6.924 -12.996 1.00 82.56 82 TYR A O 1
ATOM 678 N N . TYR A 1 83 ? 16.584 8.150 -12.252 1.00 80.50 83 TYR A N 1
ATOM 679 C CA . TYR A 1 83 ? 17.017 8.536 -13.594 1.00 80.50 83 TYR A CA 1
ATOM 680 C C . TYR A 1 83 ? 17.422 7.342 -14.451 1.00 80.50 83 TYR A C 1
ATOM 682 O O . TYR A 1 83 ? 17.102 7.329 -15.633 1.00 80.50 83 TYR A O 1
ATOM 690 N N . ARG A 1 84 ? 18.077 6.325 -13.880 1.00 79.75 84 ARG A N 1
ATOM 691 C CA . ARG A 1 84 ? 18.392 5.090 -14.612 1.00 79.75 84 ARG A CA 1
ATOM 692 C C . ARG A 1 84 ? 17.135 4.339 -15.038 1.00 79.75 84 ARG A C 1
ATOM 694 O O . ARG A 1 84 ? 17.107 3.851 -16.159 1.00 79.75 84 ARG A O 1
ATOM 701 N N . LEU A 1 85 ? 16.110 4.262 -14.185 1.00 78.69 85 LEU A N 1
ATOM 702 C CA . LEU A 1 85 ? 14.831 3.634 -14.537 1.00 78.69 85 LEU A CA 1
ATOM 703 C C . LEU A 1 85 ? 14.109 4.424 -15.630 1.00 78.69 85 LEU A C 1
ATOM 705 O O . LEU A 1 85 ? 13.715 3.847 -16.638 1.00 78.69 85 LEU A O 1
ATOM 709 N N . ILE A 1 86 ? 14.008 5.747 -15.478 1.00 76.19 86 ILE A N 1
ATOM 710 C CA . ILE A 1 86 ? 13.418 6.617 -16.502 1.00 76.19 86 ILE A CA 1
ATOM 711 C C . ILE A 1 86 ? 14.182 6.459 -17.820 1.00 76.19 86 ILE A C 1
ATOM 713 O O . ILE A 1 86 ? 13.572 6.278 -18.864 1.00 76.19 86 ILE A O 1
ATOM 717 N N . TYR A 1 87 ? 15.513 6.454 -17.782 1.00 72.62 87 TYR A N 1
ATOM 718 C CA . TYR A 1 87 ? 16.320 6.257 -18.978 1.00 72.62 87 TYR A CA 1
ATOM 719 C C . TYR A 1 87 ? 16.080 4.875 -19.605 1.00 72.62 87 TYR A C 1
ATOM 721 O O . TYR A 1 87 ? 15.792 4.777 -20.790 1.00 72.62 87 TYR A O 1
ATOM 729 N N . LYS A 1 88 ? 16.110 3.801 -18.811 1.00 73.88 88 LYS A N 1
ATOM 730 C CA . LYS A 1 88 ? 15.860 2.434 -19.291 1.00 73.88 88 LYS A CA 1
ATOM 731 C C . LYS A 1 88 ? 14.494 2.301 -19.976 1.00 73.88 88 LYS A C 1
ATOM 733 O O . LYS A 1 88 ? 14.400 1.631 -20.996 1.00 73.88 88 LYS A O 1
ATOM 738 N N . HIS A 1 89 ? 13.453 2.915 -19.415 1.00 71.88 89 HIS A N 1
ATOM 739 C CA . HIS A 1 89 ? 12.087 2.770 -19.920 1.00 71.88 89 HIS A CA 1
ATOM 740 C C . HIS A 1 89 ? 11.728 3.780 -21.013 1.00 71.88 89 HIS A C 1
ATOM 742 O O . HIS A 1 89 ? 10.903 3.465 -21.860 1.00 71.88 89 HIS A O 1
ATOM 748 N N . PHE A 1 90 ? 12.325 4.975 -21.016 1.00 71.94 90 PHE A N 1
ATOM 749 C CA . PHE A 1 90 ? 11.910 6.077 -21.891 1.00 71.94 90 PHE A CA 1
ATOM 750 C C . PHE A 1 90 ? 13.013 6.606 -22.814 1.00 71.94 90 PHE A C 1
ATOM 752 O O . PHE A 1 90 ? 12.707 7.383 -23.708 1.00 71.94 90 PHE A O 1
ATOM 759 N N . SER A 1 91 ? 14.288 6.240 -22.653 1.00 61.12 91 SER A N 1
ATOM 760 C CA . SER A 1 91 ? 15.395 6.798 -23.456 1.00 61.12 91 SER A CA 1
ATOM 761 C C . SER A 1 91 ? 15.745 6.009 -24.709 1.00 61.12 91 SER A C 1
ATOM 763 O O . SER A 1 91 ? 16.911 5.847 -25.062 1.00 61.12 91 SER A O 1
ATOM 765 N N . GLU A 1 92 ? 14.707 5.652 -25.454 1.00 61.84 92 GLU A N 1
ATOM 766 C CA . GLU A 1 92 ? 14.759 5.800 -26.912 1.00 61.84 92 GLU A CA 1
ATOM 767 C C . GLU A 1 92 ? 13.977 7.039 -27.384 1.00 61.84 92 GLU A C 1
ATOM 769 O O . GLU A 1 92 ? 13.893 7.296 -28.582 1.00 61.84 92 GLU A O 1
ATOM 774 N N . TRP A 1 93 ? 13.383 7.806 -26.459 1.00 64.88 93 TRP A N 1
ATOM 775 C CA . TRP A 1 93 ? 12.576 8.986 -26.753 1.00 64.88 93 TRP A CA 1
ATOM 776 C C . TRP A 1 93 ? 13.282 10.239 -26.228 1.00 64.88 93 TRP A C 1
ATOM 778 O O . TRP A 1 93 ? 13.720 10.289 -25.076 1.00 64.88 93 TRP A O 1
ATOM 788 N N . ASP A 1 94 ? 13.335 11.293 -27.041 1.00 62.78 94 ASP A N 1
ATOM 789 C CA . ASP A 1 94 ? 13.888 12.608 -26.677 1.00 62.78 94 ASP A CA 1
ATOM 790 C C . ASP A 1 94 ? 12.968 13.395 -25.717 1.00 62.78 94 ASP A C 1
ATOM 792 O O . ASP A 1 94 ? 12.830 14.613 -25.809 1.00 62.78 94 ASP A O 1
ATOM 796 N N . LEU A 1 95 ? 12.299 12.713 -24.781 1.00 61.38 95 LEU A N 1
ATOM 797 C CA . LEU A 1 95 ? 11.368 13.345 -23.845 1.00 61.38 95 LEU A CA 1
ATOM 798 C C . LEU A 1 95 ? 12.074 14.248 -22.827 1.00 61.38 95 LEU A C 1
ATOM 800 O O . LEU A 1 95 ? 11.440 15.136 -22.259 1.00 61.38 95 LEU A O 1
ATOM 804 N N . ILE A 1 96 ? 13.370 14.024 -22.565 1.00 63.66 96 ILE A N 1
ATOM 805 C CA . ILE A 1 96 ? 14.127 14.790 -21.565 1.00 63.66 96 ILE A CA 1
ATOM 806 C C . ILE A 1 96 ? 15.549 15.122 -22.064 1.00 63.66 96 ILE A C 1
ATOM 808 O O . ILE A 1 96 ? 16.531 14.520 -21.610 1.00 63.66 96 ILE A O 1
ATOM 812 N N . PRO A 1 97 ? 15.699 16.132 -22.945 1.00 60.34 97 PRO A N 1
ATOM 813 C CA . PRO A 1 97 ? 17.001 16.549 -23.485 1.00 60.34 97 PRO A CA 1
ATOM 814 C C . PRO A 1 97 ? 18.031 16.920 -22.403 1.00 60.34 97 PRO A C 1
ATOM 816 O O . PRO A 1 97 ? 19.234 16.697 -22.542 1.00 60.34 97 PRO A O 1
ATOM 819 N N . SER A 1 98 ? 17.558 17.440 -21.266 1.00 59.91 98 SER A N 1
ATOM 820 C CA . SER A 1 98 ? 18.394 17.857 -20.135 1.00 59.91 98 SER A CA 1
ATOM 821 C C . SER A 1 98 ? 19.037 16.694 -19.361 1.00 59.91 98 SER A C 1
ATOM 823 O O . SER A 1 98 ? 20.059 16.898 -18.703 1.00 59.91 98 SER A O 1
ATOM 825 N N . ILE A 1 99 ? 18.485 15.474 -19.434 1.00 61.62 99 ILE A N 1
ATOM 826 C CA . ILE A 1 99 ? 19.094 14.264 -18.849 1.00 61.62 99 ILE A CA 1
ATOM 827 C C . ILE A 1 99 ? 20.155 13.694 -19.789 1.00 61.62 99 ILE A C 1
ATOM 829 O O . ILE A 1 99 ? 21.238 13.339 -19.326 1.00 61.62 99 ILE A O 1
ATOM 833 N N . GLN A 1 100 ? 19.882 13.663 -21.097 1.00 60.94 100 GLN A N 1
ATOM 834 C CA . GLN A 1 100 ? 20.835 13.200 -22.113 1.00 60.94 100 GLN A CA 1
ATOM 835 C C . GLN A 1 100 ? 22.152 13.988 -22.032 1.00 60.94 100 GLN A C 1
ATOM 837 O O . GLN A 1 100 ? 23.234 13.399 -22.003 1.00 60.94 100 GLN A O 1
ATOM 842 N N . GLN A 1 101 ? 22.047 15.312 -21.867 1.00 63.41 101 GLN A N 1
ATOM 843 C CA . GLN A 1 101 ? 23.193 16.202 -21.678 1.00 63.41 101 GLN A CA 1
ATOM 844 C C . GLN A 1 101 ? 23.943 15.946 -20.359 1.00 63.41 101 GLN A C 1
ATOM 846 O O . GLN A 1 101 ? 25.168 15.965 -20.339 1.00 63.41 101 GLN A O 1
ATOM 851 N N . LYS A 1 102 ? 23.234 15.674 -19.252 1.00 63.53 102 LYS A N 1
ATOM 852 C CA . LYS A 1 102 ? 23.854 15.388 -17.942 1.00 63.53 102 LYS A CA 1
ATOM 853 C C . LYS A 1 102 ? 24.542 14.024 -17.869 1.00 63.53 102 LYS A C 1
ATOM 855 O O . LYS A 1 102 ? 25.428 13.850 -17.038 1.00 63.53 102 LYS A O 1
ATOM 860 N N . LEU A 1 103 ? 24.123 13.062 -18.689 1.00 63.62 103 LEU A N 1
ATOM 861 C CA . LEU A 1 103 ? 24.681 11.708 -18.720 1.00 63.62 103 LEU A CA 1
ATOM 862 C C . LEU A 1 103 ? 25.738 11.508 -19.824 1.00 63.62 103 LEU A C 1
ATOM 864 O O . LEU A 1 103 ? 26.266 10.406 -19.938 1.00 63.62 103 LEU A O 1
ATOM 868 N N . ASN A 1 104 ? 26.070 12.544 -20.610 1.00 59.53 104 ASN A N 1
ATOM 869 C CA . ASN A 1 104 ? 26.966 12.466 -21.776 1.00 59.53 104 ASN A CA 1
ATOM 870 C C . ASN A 1 104 ? 26.571 11.362 -22.776 1.00 59.53 104 ASN A C 1
ATOM 872 O O . ASN A 1 104 ? 27.426 10.699 -23.363 1.00 59.53 104 ASN A O 1
ATOM 876 N N . ILE A 1 105 ? 25.269 11.154 -22.969 1.00 64.06 105 ILE A N 1
ATOM 877 C CA . ILE A 1 105 ? 24.757 10.142 -23.892 1.00 64.06 105 ILE A CA 1
ATOM 878 C C . ILE A 1 105 ? 24.541 10.813 -25.246 1.00 64.06 105 ILE A C 1
ATOM 880 O O . ILE A 1 105 ? 23.744 11.742 -25.369 1.00 64.06 105 ILE A O 1
ATOM 884 N N . SER A 1 106 ? 25.278 10.361 -26.261 1.00 58.66 106 SER A N 1
ATOM 885 C CA . SER A 1 106 ? 25.125 10.818 -27.643 1.00 58.66 106 SER A CA 1
ATOM 886 C C . SER A 1 106 ? 23.719 10.470 -28.130 1.00 58.66 106 SER A C 1
ATOM 888 O O . SER A 1 106 ? 23.324 9.307 -28.061 1.00 58.66 106 SER A O 1
ATOM 890 N N . GLY A 1 107 ? 22.964 11.470 -28.593 1.00 54.31 107 GLY A N 1
ATOM 891 C CA . GLY A 1 107 ? 21.594 11.289 -29.072 1.00 54.31 107 GLY A CA 1
ATOM 892 C C . GLY A 1 107 ? 21.513 10.178 -30.117 1.00 54.31 107 GLY A C 1
ATOM 893 O O . GLY A 1 107 ? 22.122 10.270 -31.185 1.00 54.31 107 GLY A O 1
ATOM 894 N N . GLY A 1 108 ? 20.784 9.111 -29.787 1.00 51.06 108 GLY A N 1
ATOM 895 C CA . GLY A 1 108 ? 20.418 8.075 -30.742 1.00 51.06 108 GLY A CA 1
ATOM 896 C C . GLY A 1 108 ? 19.498 8.688 -31.789 1.00 51.06 108 GLY A C 1
ATOM 897 O O . GLY A 1 108 ? 18.567 9.407 -31.445 1.00 51.06 108 GLY A O 1
ATOM 898 N N . GLY A 1 109 ? 19.807 8.464 -33.067 1.00 52.03 109 GLY A N 1
ATOM 899 C CA . GLY A 1 109 ? 19.126 9.104 -34.189 1.00 52.03 109 GLY A CA 1
ATOM 900 C C . GLY A 1 109 ? 17.599 9.014 -34.126 1.00 52.03 109 GLY A C 1
ATOM 901 O O . GLY A 1 109 ? 17.044 8.077 -33.563 1.00 52.03 109 GLY A O 1
ATOM 902 N N . LYS A 1 110 ? 16.956 10.001 -34.757 1.00 57.12 110 LYS A N 1
ATOM 903 C CA 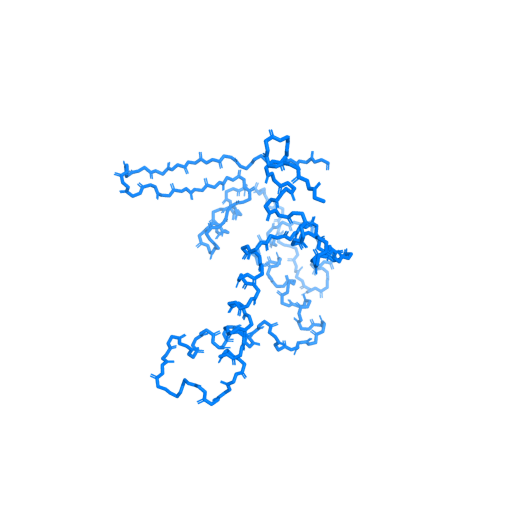. LYS A 1 110 ? 15.510 10.229 -34.904 1.00 57.12 110 LYS A CA 1
ATOM 904 C C . LYS A 1 110 ? 14.738 8.953 -35.303 1.00 57.12 110 LYS A C 1
ATOM 906 O O . LYS A 1 110 ? 14.400 8.764 -36.469 1.00 57.12 110 LYS A O 1
ATOM 911 N N . LYS A 1 111 ? 14.476 8.063 -34.345 1.00 62.38 111 LYS A N 1
ATOM 912 C CA . LYS A 1 111 ? 13.635 6.874 -34.506 1.00 62.38 111 LYS A CA 1
ATOM 913 C C . LYS A 1 111 ? 12.179 7.292 -34.341 1.00 62.38 111 LYS A C 1
ATOM 915 O O . LYS A 1 111 ? 11.813 7.944 -33.368 1.00 62.38 111 LYS A O 1
ATOM 920 N N . THR A 1 112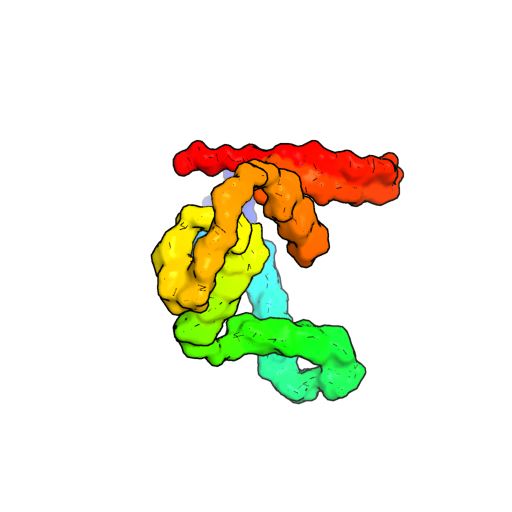 ? 11.333 6.916 -35.294 1.00 58.47 112 THR A N 1
ATOM 921 C CA . THR A 1 112 ? 9.880 6.996 -35.124 1.00 58.47 112 THR A CA 1
ATOM 922 C C . THR A 1 112 ? 9.456 5.955 -34.099 1.00 58.47 112 THR A C 1
ATOM 924 O O . THR A 1 112 ? 9.663 4.762 -34.302 1.00 58.47 112 THR A O 1
ATOM 927 N N . MET A 1 113 ? 8.898 6.421 -32.991 1.00 63.28 113 MET A N 1
ATOM 928 C CA . MET A 1 113 ? 8.512 5.606 -31.847 1.00 63.28 113 MET A CA 1
ATOM 929 C C . MET A 1 113 ? 7.178 4.891 -32.091 1.00 63.28 113 MET A C 1
ATOM 931 O O . MET A 1 113 ? 6.197 5.524 -32.484 1.00 63.28 113 MET A O 1
ATOM 935 N N . SER A 1 114 ? 7.115 3.600 -31.756 1.00 74.81 114 SER A N 1
ATOM 936 C CA . SER A 1 114 ? 5.858 2.871 -31.589 1.00 74.81 114 SER A CA 1
ATOM 937 C C . SER A 1 114 ? 5.512 2.755 -30.106 1.00 74.81 114 SER A C 1
ATOM 939 O O . SER A 1 114 ? 6.353 2.375 -29.293 1.00 74.81 114 SER A O 1
ATOM 941 N N . LEU A 1 115 ? 4.256 3.025 -29.735 1.00 74.06 115 LEU A N 1
ATOM 942 C CA . LEU A 1 115 ? 3.770 2.774 -28.369 1.00 74.06 115 LEU A CA 1
ATOM 943 C C . LEU A 1 115 ? 3.964 1.307 -27.962 1.00 74.06 115 LEU A C 1
ATOM 945 O O . LEU A 1 115 ? 4.205 1.018 -26.792 1.00 74.06 115 LEU A O 1
ATOM 949 N N . THR A 1 116 ? 3.916 0.389 -28.926 1.00 79.44 116 THR A N 1
ATOM 950 C CA . THR A 1 116 ? 4.163 -1.039 -28.716 1.00 79.44 116 THR A CA 1
ATOM 951 C C . THR A 1 116 ? 5.566 -1.307 -28.165 1.00 79.44 116 THR A C 1
ATOM 953 O O . THR A 1 116 ? 5.709 -2.148 -27.278 1.00 79.44 116 THR A O 1
ATOM 956 N N . ASP A 1 117 ? 6.573 -0.547 -28.607 1.00 76.69 117 ASP A N 1
ATOM 957 C CA . ASP A 1 117 ? 7.973 -0.715 -28.187 1.00 76.69 117 ASP A CA 1
ATOM 958 C C . ASP A 1 117 ? 8.198 -0.316 -26.721 1.00 76.69 117 ASP A C 1
ATOM 960 O O . ASP A 1 117 ? 9.183 -0.715 -26.112 1.00 76.69 117 ASP A O 1
ATOM 964 N N . TYR A 1 118 ? 7.265 0.435 -26.131 1.00 75.31 118 TYR A N 1
ATOM 965 C CA . TYR A 1 118 ? 7.297 0.837 -24.725 1.00 75.31 118 TYR A CA 1
ATOM 966 C C . TYR A 1 118 ? 6.335 0.037 -23.851 1.00 75.31 118 TYR A C 1
ATOM 968 O O . TYR A 1 118 ? 6.698 -0.442 -22.772 1.00 75.31 118 TYR A O 1
ATOM 976 N N . VAL A 1 119 ? 5.094 -0.115 -24.314 1.00 79.12 119 VAL A N 1
ATOM 977 C CA . VAL A 1 119 ? 4.037 -0.770 -23.545 1.00 79.12 119 VAL A CA 1
ATOM 978 C C . VAL A 1 119 ? 4.346 -2.252 -23.364 1.00 79.12 119 VAL A C 1
ATOM 980 O O . VAL A 1 119 ? 4.154 -2.757 -22.261 1.00 79.12 119 VAL A O 1
ATOM 983 N N . LEU A 1 120 ? 4.860 -2.947 -24.390 1.00 80.69 120 LEU A N 1
ATOM 984 C CA . LEU A 1 120 ? 5.131 -4.382 -24.273 1.00 80.69 120 LEU A CA 1
ATOM 985 C C . LEU A 1 120 ? 6.250 -4.688 -23.267 1.00 80.69 120 LEU A C 1
ATOM 987 O O . LEU A 1 120 ? 5.980 -5.462 -22.348 1.00 80.69 120 LEU A O 1
ATOM 991 N N . PRO A 1 121 ? 7.462 -4.097 -23.342 1.00 79.75 121 PRO A N 1
ATOM 992 C CA . PRO A 1 121 ? 8.505 -4.396 -22.359 1.00 79.75 121 PRO A CA 1
ATOM 993 C C . PRO A 1 121 ? 8.089 -4.031 -20.934 1.00 79.75 121 PRO A C 1
ATOM 995 O O . PRO A 1 121 ? 8.320 -4.806 -20.012 1.00 79.75 121 PRO A O 1
ATOM 998 N N . THR A 1 122 ? 7.413 -2.893 -20.754 1.00 79.06 122 THR A N 1
ATOM 999 C CA . THR A 1 122 ? 6.937 -2.457 -19.433 1.00 79.06 122 THR A CA 1
ATOM 1000 C C . THR A 1 122 ? 5.922 -3.446 -18.864 1.00 79.06 122 THR A C 1
ATOM 1002 O O . THR A 1 122 ? 6.037 -3.842 -17.705 1.00 79.06 122 THR A O 1
ATOM 1005 N N . LEU A 1 123 ? 4.982 -3.917 -19.687 1.00 82.88 123 LEU A N 1
ATOM 1006 C CA . LEU A 1 123 ? 4.009 -4.934 -19.302 1.00 82.88 123 LEU A CA 1
ATOM 1007 C C . LEU A 1 123 ? 4.677 -6.264 -18.931 1.00 82.88 123 LEU A C 1
ATOM 1009 O O . LEU A 1 123 ? 4.285 -6.873 -17.942 1.00 82.88 123 LEU A O 1
ATOM 1013 N N . PHE A 1 124 ? 5.689 -6.709 -19.679 1.00 82.81 124 PHE A N 1
ATOM 1014 C CA . PHE A 1 124 ? 6.404 -7.952 -19.371 1.00 82.81 124 PHE A CA 1
ATOM 1015 C C . PHE A 1 124 ? 7.284 -7.849 -18.120 1.00 82.81 124 PHE A C 1
ATOM 1017 O O . PHE A 1 124 ? 7.346 -8.805 -17.351 1.00 82.81 124 PHE A O 1
ATOM 1024 N N . GLU A 1 125 ? 7.955 -6.717 -17.897 1.00 82.94 125 GLU A N 1
ATOM 1025 C CA . GLU A 1 125 ? 8.838 -6.536 -16.739 1.00 82.94 125 GLU A CA 1
ATOM 1026 C C . GLU A 1 125 ? 8.064 -6.254 -15.445 1.00 82.94 125 GLU A C 1
ATOM 1028 O O . GLU A 1 125 ? 8.457 -6.723 -14.379 1.00 82.94 125 GLU A O 1
ATOM 1033 N N . THR A 1 126 ? 6.977 -5.481 -15.523 1.00 83.88 126 THR A N 1
ATOM 1034 C CA . THR A 1 126 ? 6.267 -4.969 -14.336 1.00 83.88 126 THR A CA 1
ATOM 1035 C C . THR A 1 126 ? 4.884 -5.579 -14.133 1.00 83.88 126 THR A C 1
ATOM 1037 O O . THR A 1 126 ? 4.287 -5.404 -13.074 1.00 83.88 126 THR A O 1
ATOM 1040 N N . GLY A 1 127 ? 4.341 -6.274 -15.136 1.00 85.69 127 GLY A N 1
ATOM 1041 C CA . GLY A 1 127 ? 2.949 -6.731 -15.139 1.00 85.69 127 GLY A CA 1
ATOM 1042 C C . GLY A 1 127 ? 1.928 -5.604 -15.326 1.00 85.69 127 GLY A C 1
ATOM 1043 O O . GLY A 1 127 ? 0.727 -5.858 -15.251 1.00 85.69 127 GLY A O 1
ATOM 1044 N N . HIS A 1 128 ? 2.377 -4.369 -15.569 1.00 81.75 128 HIS A N 1
ATOM 1045 C CA . HIS A 1 128 ? 1.533 -3.183 -15.646 1.00 81.75 128 HIS A CA 1
ATOM 1046 C C . HIS A 1 128 ? 1.616 -2.518 -17.027 1.00 81.75 128 HIS A C 1
ATOM 1048 O O . HIS A 1 128 ? 2.690 -2.386 -17.611 1.00 81.75 128 HIS A O 1
ATOM 1054 N N . SER A 1 129 ? 0.477 -2.046 -17.536 1.00 81.50 129 SER A N 1
ATOM 1055 C CA . SER A 1 129 ? 0.391 -1.220 -18.745 1.00 81.50 129 SER A CA 1
ATOM 1056 C C . SER A 1 129 ? -0.320 0.089 -18.416 1.00 81.50 129 SER A C 1
ATOM 1058 O O . SER A 1 129 ? -1.292 0.110 -17.667 1.00 81.50 129 SER A O 1
ATOM 1060 N N . LEU A 1 130 ? 0.178 1.195 -18.977 1.00 77.25 130 LEU A N 1
ATOM 1061 C CA . LEU A 1 130 ? -0.405 2.528 -18.778 1.00 77.25 130 LEU A CA 1
ATOM 1062 C C . LEU A 1 130 ? -1.732 2.729 -19.527 1.00 77.25 130 LEU A C 1
ATOM 1064 O O . LEU A 1 130 ? -2.481 3.642 -19.203 1.00 77.25 130 LEU A O 1
ATOM 1068 N N . LEU A 1 131 ? -2.006 1.925 -20.558 1.00 83.12 131 LEU A N 1
ATOM 1069 C CA . LEU A 1 131 ? -3.134 2.150 -21.472 1.00 83.12 131 LEU A CA 1
ATOM 1070 C C . LEU A 1 131 ? -4.318 1.225 -21.184 1.00 83.12 131 LEU A C 1
ATOM 1072 O O . LEU A 1 131 ? -5.477 1.575 -21.400 1.00 83.12 131 LEU A O 1
ATOM 1076 N N . PHE A 1 132 ? -4.025 0.017 -20.719 1.00 86.75 132 PHE A N 1
ATOM 1077 C CA . PHE A 1 132 ? -5.015 -1.021 -20.493 1.00 86.75 132 PHE A CA 1
ATOM 1078 C C . PHE A 1 132 ? -4.544 -1.956 -19.388 1.00 86.75 132 PHE A C 1
ATOM 1080 O O . PHE A 1 132 ? -3.351 -2.133 -19.167 1.00 86.75 132 PHE A O 1
ATOM 1087 N N . SER A 1 133 ? -5.489 -2.607 -18.728 1.00 87.38 133 SER A N 1
ATOM 1088 C CA . SER A 1 133 ? -5.217 -3.747 -17.862 1.00 87.38 133 SER A CA 1
ATOM 1089 C C . SER A 1 133 ? -5.498 -5.042 -18.614 1.00 87.38 133 SER A C 1
ATOM 1091 O O . SER A 1 133 ? -6.445 -5.125 -19.401 1.00 87.38 133 SER A O 1
ATOM 1093 N N . LEU A 1 134 ? -4.662 -6.048 -18.368 1.00 88.56 134 LEU A N 1
ATOM 1094 C CA . LEU A 1 134 ? -4.894 -7.423 -18.792 1.00 88.56 134 LEU A CA 1
ATOM 1095 C C . LEU A 1 134 ? -5.188 -8.255 -17.554 1.00 88.56 134 LEU A C 1
ATOM 1097 O O . LEU A 1 134 ? -4.390 -8.279 -16.616 1.00 88.56 134 LEU A O 1
ATOM 1101 N N . LYS A 1 135 ? -6.317 -8.956 -17.551 1.00 89.00 135 LYS A N 1
ATOM 1102 C CA . LYS A 1 135 ? -6.677 -9.893 -16.489 1.00 89.00 135 LYS A CA 1
ATOM 1103 C C . LYS A 1 135 ? -6.854 -11.274 -17.090 1.00 89.00 135 LYS A C 1
ATOM 1105 O O . LYS A 1 135 ? -7.597 -11.453 -18.046 1.00 89.00 135 LYS A O 1
ATOM 1110 N N . VAL A 1 136 ? -6.154 -12.255 -16.533 1.00 91.06 136 VAL A N 1
ATOM 1111 C CA . VAL A 1 136 ? -6.313 -13.653 -16.940 1.00 91.06 136 VAL A CA 1
ATOM 1112 C C . VAL A 1 136 ? -7.419 -14.271 -16.090 1.00 91.06 136 VAL A C 1
ATOM 1114 O O . VAL A 1 136 ? -7.206 -14.542 -14.906 1.00 91.06 136 VAL A O 1
ATOM 1117 N N . ASP A 1 137 ? -8.586 -14.512 -16.686 1.00 94.19 137 ASP A N 1
ATOM 1118 C CA . ASP A 1 137 ? -9.657 -15.279 -16.052 1.00 94.19 137 ASP A CA 1
ATOM 1119 C C . ASP A 1 137 ? -9.359 -16.771 -16.229 1.00 94.19 137 ASP A C 1
ATOM 1121 O O . ASP A 1 137 ? -9.523 -17.359 -17.301 1.00 94.19 137 ASP A O 1
ATOM 1125 N N . ARG A 1 138 ? -8.900 -17.404 -15.148 1.00 94.25 138 ARG A N 1
ATOM 1126 C CA . ARG A 1 138 ? -8.548 -18.830 -15.154 1.00 94.25 138 ARG A CA 1
ATOM 1127 C C . ARG A 1 138 ? -9.764 -19.751 -15.243 1.00 94.25 138 ARG A C 1
ATOM 1129 O O . ARG A 1 138 ? -9.614 -20.879 -15.706 1.00 94.25 138 ARG A O 1
ATOM 1136 N N . VAL A 1 139 ? -10.938 -19.300 -14.800 1.00 95.62 139 VAL A N 1
ATOM 1137 C CA . VAL A 1 139 ? -12.171 -20.101 -14.798 1.00 95.62 139 VAL A CA 1
ATOM 1138 C C . VAL A 1 139 ? -12.759 -20.133 -16.202 1.00 95.62 139 VAL A C 1
ATOM 1140 O O . VAL A 1 139 ? -13.055 -21.205 -16.727 1.00 95.62 139 VAL A O 1
ATOM 1143 N N . ARG A 1 140 ? -12.869 -18.965 -16.838 1.00 95.69 140 ARG A N 1
ATOM 1144 C CA . ARG A 1 140 ? -13.374 -18.829 -18.211 1.00 95.69 140 ARG A CA 1
ATOM 1145 C C . ARG A 1 140 ? -12.317 -19.123 -19.271 1.00 95.69 140 ARG A C 1
ATOM 1147 O O . ARG A 1 140 ? -12.669 -19.317 -20.430 1.00 95.69 140 ARG A O 1
ATOM 1154 N N . LYS A 1 141 ? -11.040 -19.200 -18.877 1.00 95.56 141 LYS A N 1
ATOM 1155 C CA . LYS A 1 141 ? -9.877 -19.335 -19.769 1.00 95.56 141 LYS A CA 1
ATOM 1156 C C . LYS A 1 141 ? -9.807 -18.199 -20.795 1.00 95.56 141 LYS A C 1
ATOM 1158 O O . LYS A 1 141 ? -9.452 -18.425 -21.950 1.00 95.56 141 LYS A O 1
ATOM 1163 N N . THR A 1 142 ? -10.151 -16.987 -20.371 1.00 96.56 142 THR A N 1
ATOM 1164 C CA . THR A 1 142 ? -10.124 -15.780 -21.205 1.00 96.56 142 THR A CA 1
ATOM 1165 C C . THR A 1 142 ? -9.064 -14.803 -20.715 1.00 96.56 142 THR A C 1
ATOM 1167 O O . THR A 1 142 ? -8.593 -14.869 -19.577 1.00 96.56 142 THR A O 1
ATOM 1170 N N . ILE A 1 143 ? -8.666 -13.896 -21.605 1.00 91.88 143 ILE A N 1
ATOM 1171 C CA . ILE A 1 143 ? -7.894 -12.709 -21.249 1.00 91.88 143 ILE A CA 1
ATOM 1172 C C . ILE A 1 143 ? -8.835 -11.524 -21.411 1.00 91.88 143 ILE A C 1
ATOM 1174 O O . ILE A 1 143 ? -9.249 -11.206 -22.526 1.00 91.88 143 ILE A O 1
ATOM 1178 N N . ASP A 1 144 ? -9.160 -10.884 -20.297 1.00 91.56 144 ASP A N 1
ATOM 1179 C CA . ASP A 1 144 ? -10.016 -9.714 -20.268 1.00 91.56 144 ASP A CA 1
ATOM 1180 C C . ASP A 1 144 ? -9.138 -8.469 -20.391 1.00 91.56 144 ASP A C 1
ATOM 1182 O O . ASP A 1 144 ? -8.228 -8.239 -19.586 1.00 91.56 144 ASP A O 1
ATOM 1186 N N . VAL A 1 145 ? -9.409 -7.667 -21.418 1.00 90.69 145 VAL A N 1
ATOM 1187 C CA . VAL A 1 145 ? -8.719 -6.400 -21.669 1.00 90.69 145 VAL A CA 1
ATOM 1188 C C . VAL A 1 145 ? -9.653 -5.268 -21.274 1.00 90.69 145 VAL A C 1
ATOM 1190 O O . VAL A 1 145 ? -10.766 -5.174 -21.783 1.00 90.69 145 VAL A O 1
ATOM 1193 N N . SER A 1 146 ? -9.220 -4.403 -20.361 1.00 89.56 146 SER A N 1
ATOM 1194 C CA . SER A 1 146 ? -9.988 -3.217 -19.959 1.00 89.56 146 SER A CA 1
ATOM 1195 C C . SER A 1 146 ? -9.145 -1.968 -20.152 1.00 89.56 146 SER A C 1
ATOM 1197 O O . SER A 1 146 ? -8.035 -1.894 -19.626 1.00 89.56 146 SER A O 1
ATOM 1199 N N . ALA A 1 147 ? -9.660 -0.988 -20.893 1.00 85.62 147 ALA A N 1
ATOM 1200 C CA . ALA A 1 147 ? -9.004 0.307 -21.022 1.00 85.62 147 ALA A CA 1
ATOM 1201 C C . ALA A 1 147 ? -8.942 1.000 -19.655 1.00 85.62 147 ALA A C 1
ATOM 1203 O O . ALA A 1 147 ? -9.915 0.969 -18.897 1.00 85.62 147 ALA A O 1
ATOM 1204 N N . TYR A 1 148 ? -7.815 1.641 -19.347 1.00 75.06 148 TYR A N 1
ATOM 1205 C CA . TYR A 1 148 ? -7.809 2.619 -18.267 1.00 75.06 148 TYR A CA 1
ATOM 1206 C C . TYR A 1 148 ? -8.529 3.868 -18.780 1.00 75.06 148 TYR A C 1
ATOM 1208 O O . TYR A 1 148 ? -8.110 4.468 -19.770 1.00 75.06 148 TYR A O 1
ATOM 1216 N N . LEU A 1 149 ? -9.617 4.270 -18.118 1.00 56.56 149 LEU A N 1
ATOM 1217 C CA . LEU A 1 149 ? -10.102 5.643 -18.227 1.00 56.56 149 LEU A CA 1
ATOM 1218 C C . LEU A 1 149 ? -9.011 6.515 -17.603 1.00 56.56 149 LEU A C 1
ATOM 1220 O O . LEU A 1 149 ? -8.971 6.683 -16.386 1.00 56.56 149 LEU A O 1
ATOM 1224 N N . MET A 1 150 ? -8.083 7.019 -18.420 1.00 49.31 150 MET A N 1
ATOM 1225 C CA . MET A 1 150 ? -7.265 8.154 -18.015 1.00 49.31 150 MET A CA 1
ATOM 1226 C C . MET A 1 150 ? -8.227 9.328 -17.837 1.00 49.31 150 MET A C 1
ATOM 1228 O O . MET A 1 150 ? -8.551 10.033 -18.790 1.00 49.31 150 MET A O 1
ATOM 1232 N N . LEU A 1 151 ? -8.748 9.479 -16.619 1.00 40.03 151 LEU A N 1
ATOM 1233 C CA . LEU A 1 151 ? -9.422 10.687 -16.176 1.00 40.03 151 LEU A CA 1
ATOM 1234 C C . LEU A 1 151 ? -8.346 11.773 -16.100 1.00 40.03 151 LEU A C 1
ATOM 1236 O O . LEU A 1 151 ? -7.740 11.995 -15.057 1.00 40.03 151 LEU A O 1
ATOM 1240 N N . PHE A 1 152 ? -8.055 12.397 -17.239 1.00 36.03 152 PHE A N 1
ATOM 1241 C CA . PHE A 1 152 ? -7.450 13.719 -17.248 1.00 36.03 152 PHE A CA 1
ATOM 1242 C C . PHE A 1 152 ? -8.532 14.679 -16.747 1.00 36.03 152 PHE A C 1
ATOM 1244 O O . PHE A 1 152 ? -9.426 15.044 -17.508 1.00 36.03 152 PHE A O 1
ATOM 1251 N N . ASN A 1 153 ? -8.488 14.994 -15.452 1.00 32.50 153 ASN A N 1
ATOM 1252 C CA . ASN A 1 153 ? -9.117 16.192 -14.899 1.00 32.50 153 ASN A CA 1
ATOM 1253 C C . ASN A 1 153 ? -8.102 17.333 -14.941 1.00 32.50 153 ASN A C 1
ATOM 1255 O O . ASN A 1 153 ? -6.932 17.071 -14.577 1.00 32.50 153 ASN A O 1
#

Sequence (153 aa):
DIDACNDFYKFACGEWERQNPLSDEMESLTTLDQIQMNINEYFLKILSDDSYSKDDRQLQAAKVFYKSCTNSRSLNEMRLSYYRLIYKHFSEWDLIPSIQQKLNISGGGKKTMSLTDYVLPTLFETGHSLLFSLKVDRVRKTIDVSAYLMLFN

Organism: Schistosoma mekongi (NCBI:txid38744)

pLDDT: mean 81.9, std 13.99, range [32.5, 97.38]